Protein AF-A0A844MVK3-F1 (afdb_monomer_lite)

Foldseek 3Di:
DDDDDDDDDDPPPPPPVPLPDPDDPDAPDKDFNDPDDWDDDDPVQFAVDPDDDDPDPVSVVDDGDTDQKDKDKFPQTMKGKYFPVQLVQKDKDKFKDAFPPPDDDQQPDQPGPPCQDQDFDDDDPPDPGMTMTTGIGMGIRGDSVPDDDDDTDIDMKMWMDGPPDDIDMD

pLDDT: mean 71.41, std 15.1, range [37.47, 94.56]

Structure (mmCIF, N/CA/C/O backbone):
data_AF-A0A844MVK3-F1
#
_entry.id   AF-A0A844MVK3-F1
#
loop_
_atom_site.group_PDB
_atom_site.id
_atom_site.type_symbol
_atom_site.label_atom_id
_atom_site.label_alt_id
_atom_site.label_comp_id
_atom_site.label_asym_id
_atom_site.label_entity_id
_atom_site.label_seq_id
_atom_site.pdbx_PDB_ins_code
_atom_site.Cartn_x
_atom_site.Cartn_y
_atom_site.Cartn_z
_atom_site.occupancy
_atom_site.B_iso_or_equiv
_atom_site.auth_seq_id
_atom_site.auth_comp_id
_atom_site.auth_asym_id
_atom_site.auth_atom_id
_atom_site.pdbx_PDB_model_num
ATOM 1 N N . MET A 1 1 ? -53.259 41.531 9.937 1.00 42.12 1 MET A N 1
ATOM 2 C CA . MET A 1 1 ? -52.779 40.184 10.312 1.00 42.12 1 MET A CA 1
ATOM 3 C C . MET A 1 1 ? -51.443 39.976 9.622 1.00 42.12 1 MET A C 1
ATOM 5 O O . MET A 1 1 ? -51.428 39.907 8.403 1.00 42.12 1 MET A O 1
ATOM 9 N N . ALA A 1 2 ? -50.338 39.999 10.365 1.00 47.03 2 ALA A N 1
ATOM 10 C CA . ALA A 1 2 ? -48.991 39.808 9.830 1.00 47.03 2 ALA A CA 1
ATOM 11 C C . ALA A 1 2 ? -48.378 38.584 10.523 1.00 47.03 2 ALA A C 1
ATOM 13 O O . ALA A 1 2 ? -48.311 38.556 11.750 1.00 47.03 2 ALA A O 1
ATOM 14 N N . LEU A 1 3 ? -48.013 37.560 9.745 1.00 44.78 3 LEU A N 1
ATOM 15 C CA . LEU A 1 3 ? -47.286 36.388 10.230 1.00 44.78 3 LEU A CA 1
ATOM 16 C C . LEU A 1 3 ? -45.787 36.698 10.226 1.00 44.78 3 LEU A C 1
ATOM 18 O O . LEU A 1 3 ? -45.193 36.888 9.166 1.00 44.78 3 LEU A O 1
ATOM 22 N N . SER A 1 4 ? -45.182 36.716 11.408 1.00 45.47 4 SER A N 1
ATOM 23 C CA . SER A 1 4 ? -43.731 36.767 11.577 1.00 45.47 4 SER A CA 1
ATOM 24 C C . SER A 1 4 ? -43.174 35.343 11.509 1.00 45.47 4 SER A C 1
ATOM 26 O O . SER A 1 4 ? -43.439 34.536 12.398 1.00 45.47 4 SER A O 1
ATOM 28 N N . ALA A 1 5 ? -42.416 35.022 10.460 1.00 58.06 5 ALA A N 1
ATOM 29 C CA . ALA A 1 5 ? -41.658 33.777 10.379 1.00 58.06 5 ALA A CA 1
ATOM 30 C C . ALA A 1 5 ? -40.313 33.952 11.102 1.00 58.06 5 ALA A C 1
ATOM 32 O O . ALA A 1 5 ? -39.533 34.843 10.766 1.00 58.06 5 ALA A O 1
ATOM 33 N N . LEU A 1 6 ? -40.057 33.118 12.111 1.00 65.94 6 LEU A N 1
ATOM 34 C CA . LEU A 1 6 ? -38.773 33.063 12.810 1.00 65.94 6 LEU A CA 1
ATOM 35 C C . LEU A 1 6 ? -37.743 32.302 11.955 1.00 65.94 6 LEU A C 1
ATOM 37 O O . LEU A 1 6 ? -38.080 31.250 11.406 1.00 65.94 6 LEU A O 1
ATOM 41 N N . PRO A 1 7 ? -36.492 32.781 11.856 1.00 58.31 7 PRO A N 1
ATOM 42 C CA . PRO A 1 7 ? -35.437 32.054 11.165 1.00 58.31 7 PRO A CA 1
ATOM 43 C C . PRO A 1 7 ? -35.046 30.801 11.960 1.00 58.31 7 PRO A C 1
ATOM 45 O O . PRO A 1 7 ? -34.719 30.879 13.145 1.00 58.31 7 PRO A O 1
ATOM 48 N N . GLN A 1 8 ? -35.072 29.638 11.306 1.00 56.09 8 GLN A N 1
ATOM 49 C CA . GLN A 1 8 ? -34.510 28.410 11.867 1.00 56.09 8 GLN A CA 1
ATOM 50 C C . GLN A 1 8 ? -32.976 28.498 11.874 1.00 56.09 8 GLN A C 1
ATOM 52 O O . GLN A 1 8 ? -32.387 28.795 10.830 1.00 56.09 8 GLN A O 1
ATOM 57 N N . PRO A 1 9 ? -32.303 28.202 12.999 1.00 53.62 9 PRO A N 1
ATOM 58 C CA . PRO A 1 9 ? -30.859 28.040 12.997 1.00 53.62 9 PRO A CA 1
ATOM 59 C C . PRO A 1 9 ? -30.501 26.779 12.204 1.00 53.62 9 PRO A C 1
ATOM 61 O O . PRO A 1 9 ? -30.888 25.666 12.562 1.00 53.62 9 PRO A O 1
ATOM 64 N N . GLN A 1 10 ? -29.756 26.953 11.115 1.00 56.59 10 GLN A N 1
ATOM 65 C CA . GLN A 1 10 ? -29.111 25.847 10.419 1.00 56.59 10 GLN A CA 1
ATOM 66 C C . GLN A 1 10 ? -27.975 25.332 11.307 1.00 56.59 10 GLN A C 1
ATOM 68 O O . GLN A 1 10 ? -26.902 25.928 11.377 1.00 56.59 10 GLN A O 1
ATOM 73 N N . ALA A 1 11 ? -28.223 24.235 12.019 1.00 51.66 11 ALA A N 1
ATOM 74 C CA . ALA A 1 11 ? -27.164 23.496 12.684 1.00 51.66 11 ALA A CA 1
ATOM 75 C C . ALA A 1 11 ? -26.300 22.823 11.607 1.00 51.66 11 ALA A C 1
ATOM 77 O O . ALA A 1 11 ? -26.686 21.814 11.019 1.00 51.66 11 ALA A O 1
ATOM 78 N N . LEU A 1 12 ? -25.129 23.397 11.333 1.00 46.91 12 LEU A N 1
ATOM 79 C CA . LEU A 1 12 ? -24.065 22.705 10.616 1.00 46.91 12 LEU A CA 1
ATOM 80 C C . LEU A 1 12 ? -23.505 21.632 11.555 1.00 46.91 12 LEU A C 1
ATOM 82 O O . LEU A 1 12 ? -22.659 21.917 12.400 1.00 46.91 12 LEU A O 1
ATOM 86 N N . ALA A 1 13 ? -23.986 20.397 11.419 1.00 41.47 13 ALA A N 1
ATOM 87 C CA . ALA A 1 13 ? -23.287 19.235 11.947 1.00 41.47 13 ALA A CA 1
ATOM 88 C C . ALA A 1 13 ? -21.976 19.082 11.162 1.00 41.47 13 ALA A C 1
ATOM 90 O O . ALA A 1 13 ? -21.929 18.455 10.106 1.00 41.47 13 ALA A O 1
ATOM 91 N N . GLN A 1 14 ? -20.912 19.721 11.642 1.00 39.72 14 GLN A N 1
ATOM 92 C CA . GLN A 1 14 ? -19.566 19.447 11.165 1.00 39.72 14 GLN A CA 1
ATOM 93 C C . GLN A 1 14 ? -19.147 18.099 11.754 1.00 39.72 14 GLN A C 1
ATOM 95 O O . GLN A 1 14 ? -18.725 18.016 12.905 1.00 39.72 14 GLN A O 1
ATOM 100 N N . THR A 1 15 ? -19.276 17.028 10.972 1.00 37.47 15 THR A N 1
ATOM 101 C CA . THR A 1 15 ? -18.534 15.786 11.203 1.00 37.47 15 THR A CA 1
ATOM 102 C C . THR A 1 15 ? -17.059 16.070 10.938 1.00 37.47 15 THR A C 1
ATOM 104 O O . THR A 1 15 ? -16.534 15.790 9.862 1.00 37.47 15 THR A O 1
ATOM 107 N N . ALA A 1 16 ? -16.395 16.697 11.905 1.00 40.19 16 ALA A N 1
ATOM 108 C CA . ALA A 1 16 ? -14.952 16.636 12.005 1.00 40.19 16 ALA A CA 1
ATOM 109 C C . ALA A 1 16 ? -14.627 15.217 12.474 1.00 40.19 16 ALA A C 1
ATOM 111 O O . ALA A 1 16 ? -14.728 14.907 13.660 1.00 40.19 16 ALA A O 1
ATOM 112 N N . SER A 1 17 ? -14.323 14.328 11.530 1.00 42.28 17 SER A N 1
ATOM 113 C CA . SER A 1 17 ? -13.666 13.066 11.847 1.00 42.28 17 SER A CA 1
ATOM 114 C C . SER A 1 17 ? -12.350 13.437 12.517 1.00 42.28 17 SER A C 1
ATOM 116 O O . SER A 1 17 ? -11.434 13.935 11.868 1.00 42.28 17 SER A O 1
ATOM 118 N N . ASP A 1 18 ? -12.301 13.320 13.837 1.00 40.06 18 ASP A N 1
ATOM 119 C CA . ASP A 1 18 ? -11.128 13.659 14.621 1.00 40.06 18 ASP A CA 1
ATOM 120 C C . ASP A 1 18 ? -10.056 12.591 14.365 1.00 40.06 18 ASP A C 1
ATOM 122 O O . ASP A 1 18 ? -9.978 11.561 15.035 1.00 40.06 18 ASP A O 1
ATOM 126 N N . PHE A 1 19 ? -9.255 12.819 13.322 1.00 49.22 19 PHE A N 1
ATOM 127 C CA . PHE A 1 19 ? -8.147 11.958 12.896 1.00 49.22 19 PHE A CA 1
ATOM 128 C C . PHE A 1 19 ? -7.017 11.876 13.945 1.00 49.22 19 PHE A C 1
ATOM 130 O O . PHE A 1 19 ? -6.027 11.181 13.728 1.00 49.22 19 PHE A O 1
ATOM 137 N N . SER A 1 20 ? -7.144 12.574 15.082 1.00 49.91 20 SER A N 1
ATOM 138 C CA . SER A 1 20 ? -6.144 12.611 16.151 1.00 49.91 20 SER A CA 1
ATOM 139 C C . SER A 1 20 ? -6.367 11.583 17.268 1.00 49.91 20 SER A C 1
ATOM 141 O O . SER A 1 20 ? -5.457 11.363 18.069 1.00 49.91 20 SER A O 1
ATOM 143 N N . ASN A 1 21 ? -7.526 10.909 17.325 1.00 58.66 21 ASN A N 1
ATOM 144 C CA . ASN A 1 21 ? -7.791 9.951 18.397 1.00 58.66 21 ASN A CA 1
ATOM 145 C C . ASN A 1 21 ? -7.083 8.600 18.128 1.00 58.66 21 ASN A C 1
ATOM 147 O O . ASN A 1 21 ? -7.410 7.910 17.152 1.00 58.66 21 ASN A O 1
ATOM 151 N N . PRO A 1 22 ? -6.132 8.168 18.983 1.00 63.62 22 PRO A N 1
ATOM 152 C CA . PRO A 1 22 ? -5.487 6.858 18.853 1.00 63.62 22 PRO A CA 1
ATOM 153 C C . PRO A 1 22 ? -6.467 5.688 19.050 1.00 63.62 22 PRO A C 1
ATOM 155 O O . PRO A 1 22 ? -6.152 4.557 18.688 1.00 63.62 22 PRO A O 1
ATOM 158 N N . CYS A 1 23 ? -7.659 5.951 19.591 1.00 70.00 23 CYS A N 1
ATOM 159 C CA . CYS A 1 23 ? -8.678 4.966 19.917 1.00 70.00 23 CYS A CA 1
ATOM 160 C C . CYS A 1 23 ? -10.012 5.306 19.236 1.00 70.00 23 CYS A C 1
ATOM 162 O O . CYS A 1 23 ? -10.699 6.225 19.684 1.00 70.00 23 CYS A O 1
ATOM 164 N N . PRO A 1 24 ? -10.442 4.552 18.203 1.00 73.69 24 PRO A N 1
ATOM 165 C CA . PRO A 1 24 ? -11.782 4.703 17.644 1.00 73.69 24 PRO A CA 1
ATOM 166 C C . PRO A 1 24 ? -12.842 4.605 18.753 1.00 73.69 24 PRO A C 1
ATOM 168 O O . PRO A 1 24 ? -12.836 3.674 19.566 1.00 73.69 24 PRO A O 1
ATOM 171 N N . THR A 1 25 ? -1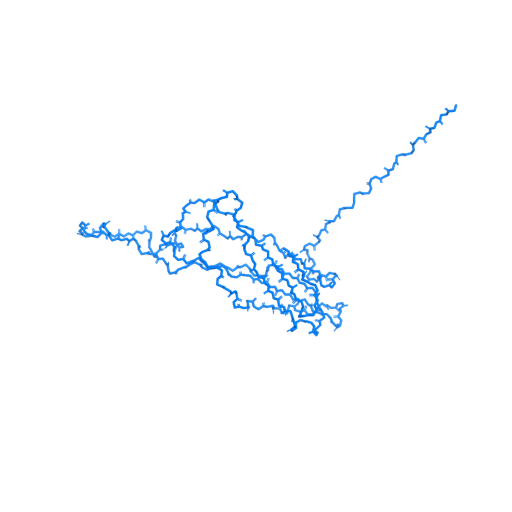3.739 5.585 18.832 1.00 73.00 25 THR A N 1
ATOM 17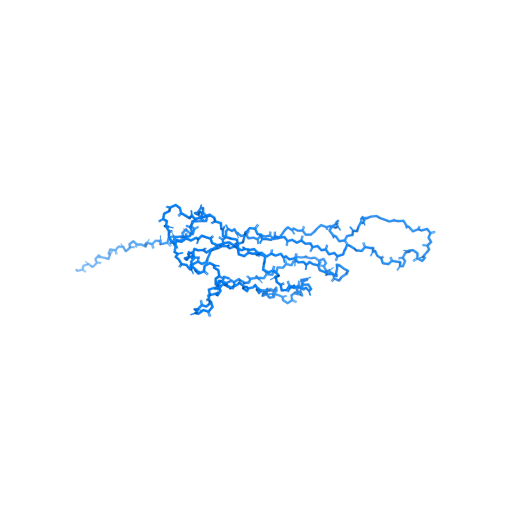2 C CA . THR A 1 25 ? -14.771 5.643 19.880 1.00 73.00 25 THR A CA 1
ATOM 173 C C . THR A 1 25 ? -15.819 4.551 19.681 1.00 73.00 25 THR A C 1
ATOM 175 O O . THR A 1 25 ? -16.203 3.887 20.646 1.00 73.00 25 THR A O 1
ATOM 178 N N . THR A 1 26 ? -16.203 4.289 18.434 1.00 80.50 26 THR A N 1
ATOM 179 C CA . THR A 1 26 ? -17.174 3.258 18.059 1.00 80.50 26 THR A CA 1
ATOM 180 C C . THR A 1 26 ? -16.504 1.893 17.863 1.00 80.50 26 THR A C 1
ATOM 182 O O . THR A 1 26 ? -15.459 1.771 17.220 1.00 80.50 26 THR A O 1
ATOM 185 N N . LYS A 1 27 ? -17.114 0.830 18.405 1.00 81.38 27 LYS A N 1
ATOM 186 C CA . LYS A 1 27 ? -16.689 -0.555 18.133 1.00 81.38 27 LYS A CA 1
ATOM 187 C C . LYS A 1 27 ? -17.065 -0.949 16.704 1.00 81.38 27 LYS A C 1
ATOM 189 O O . LYS A 1 27 ? -18.158 -0.623 16.255 1.00 81.38 27 LYS A O 1
ATOM 194 N N . TYR A 1 28 ? -16.194 -1.703 16.041 1.00 82.88 28 TYR A N 1
ATOM 195 C CA . TYR A 1 28 ? -16.377 -2.212 14.674 1.00 82.88 28 TYR A CA 1
ATOM 196 C C . TYR A 1 28 ? -16.559 -1.132 13.602 1.00 82.88 28 TYR A C 1
ATOM 198 O O . TYR A 1 28 ? -17.003 -1.424 12.493 1.00 82.88 28 TYR A O 1
ATOM 206 N N . GLU A 1 29 ? -16.192 0.108 13.916 1.00 83.94 29 GLU A N 1
ATOM 207 C CA . GLU A 1 29 ? -16.067 1.168 12.928 1.00 83.94 29 GLU A CA 1
ATOM 208 C C . GLU A 1 29 ? -14.618 1.221 12.454 1.00 83.94 29 GLU A C 1
ATOM 210 O O . GLU A 1 29 ? -13.680 1.255 13.260 1.00 83.94 29 GLU A O 1
ATOM 215 N N . MET A 1 30 ? -14.444 1.178 11.136 1.00 82.81 30 MET A N 1
ATOM 216 C CA . MET A 1 30 ? -13.137 1.284 10.512 1.00 82.81 30 MET A CA 1
ATOM 217 C C . MET A 1 30 ? -12.874 2.739 10.159 1.00 82.81 30 MET A C 1
ATOM 219 O O . MET A 1 30 ? -13.727 3.405 9.577 1.00 82.81 30 MET A O 1
ATOM 223 N N . SER A 1 31 ? -11.679 3.216 10.474 1.00 83.75 31 SER A N 1
ATOM 224 C CA . SER A 1 31 ? -11.238 4.555 10.107 1.00 83.75 31 SER A CA 1
ATOM 225 C C . SER A 1 31 ? -9.890 4.514 9.403 1.00 83.75 31 SER A C 1
ATOM 227 O O . SER A 1 31 ? -9.039 3.664 9.682 1.00 83.75 31 SER A O 1
ATOM 229 N N . LEU A 1 32 ? -9.697 5.447 8.472 1.00 82.69 32 LEU A N 1
ATOM 230 C CA . LEU A 1 32 ? -8.390 5.707 7.880 1.00 82.69 32 LEU A CA 1
ATOM 231 C C . LEU A 1 32 ? -7.538 6.473 8.887 1.00 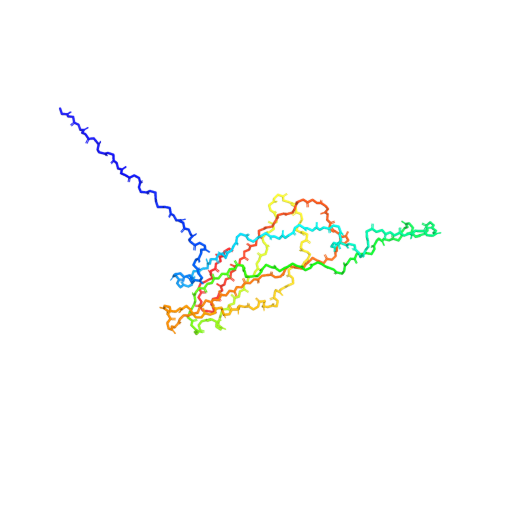82.69 32 LEU A C 1
ATOM 233 O O . LEU A 1 32 ? -7.996 7.443 9.487 1.00 82.69 32 LEU A O 1
ATOM 237 N N . ILE A 1 33 ? -6.290 6.041 9.050 1.00 75.81 33 ILE A N 1
ATOM 238 C CA . ILE A 1 33 ? -5.336 6.722 9.929 1.00 75.81 33 ILE A CA 1
ATOM 239 C C . ILE A 1 33 ? -4.842 7.997 9.251 1.00 75.81 33 ILE A C 1
ATOM 241 O O . ILE A 1 33 ? -4.713 9.019 9.907 1.00 75.81 33 ILE A O 1
ATOM 245 N N . ASN A 1 34 ? -4.601 7.939 7.936 1.00 69.44 34 ASN A N 1
ATOM 246 C CA . ASN A 1 34 ? -4.150 9.058 7.114 1.00 69.44 34 ASN A CA 1
ATOM 247 C C . ASN A 1 34 ? -4.637 8.901 5.665 1.00 69.44 34 ASN A C 1
ATOM 249 O O . ASN A 1 34 ? -4.870 7.784 5.197 1.00 69.44 34 ASN A O 1
ATOM 253 N N . ASN A 1 35 ? -4.684 10.011 4.920 1.00 68.25 35 ASN A N 1
ATOM 254 C CA . ASN A 1 35 ? -4.742 9.972 3.457 1.00 68.25 35 AS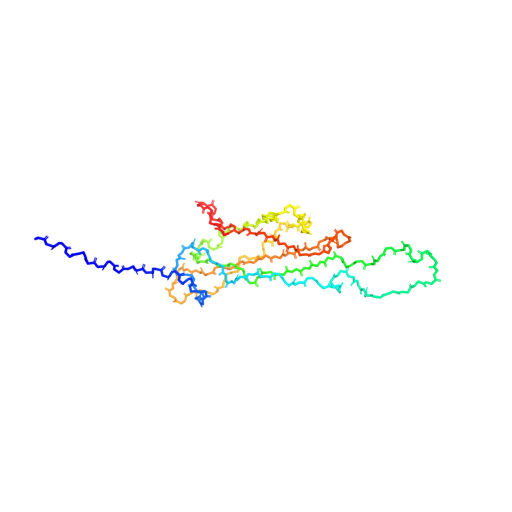N A CA 1
ATOM 255 C C . ASN A 1 35 ? -3.419 9.395 2.934 1.00 68.25 35 ASN A C 1
ATOM 257 O O . ASN A 1 35 ? -2.418 10.102 2.836 1.00 68.25 35 ASN A O 1
ATOM 261 N N . ALA A 1 36 ? -3.389 8.093 2.658 1.00 69.00 36 ALA A N 1
ATOM 262 C CA . ALA A 1 36 ? -2.165 7.416 2.262 1.00 69.00 36 ALA A CA 1
ATOM 263 C C . ALA A 1 36 ? -1.847 7.673 0.784 1.00 69.00 36 ALA A C 1
ATOM 265 O O . ALA A 1 36 ? -2.568 7.237 -0.113 1.00 69.00 36 ALA A O 1
ATOM 266 N N . THR A 1 37 ? -0.738 8.363 0.531 1.00 74.62 37 THR A N 1
ATOM 267 C CA . THR A 1 37 ? -0.170 8.547 -0.807 1.00 74.62 37 THR A CA 1
ATOM 268 C C . THR A 1 37 ? 1.077 7.692 -0.959 1.00 74.62 37 THR A C 1
ATOM 270 O O . THR A 1 37 ? 1.931 7.681 -0.076 1.00 74.62 37 THR A O 1
ATOM 273 N N . LEU A 1 38 ? 1.205 6.995 -2.087 1.00 76.00 38 LEU A N 1
ATOM 274 C CA . LEU A 1 38 ? 2.458 6.337 -2.452 1.00 76.00 38 LEU A CA 1
ATOM 275 C C . LEU A 1 38 ? 3.461 7.376 -2.952 1.00 76.00 38 LEU A C 1
ATOM 277 O O . LEU A 1 38 ? 3.116 8.218 -3.784 1.00 76.00 38 LEU A O 1
ATOM 281 N N . ASP A 1 39 ? 4.705 7.276 -2.487 1.00 82.56 39 ASP A N 1
ATOM 282 C CA . ASP A 1 39 ? 5.793 8.107 -2.993 1.00 82.56 39 ASP A CA 1
ATOM 283 C C . ASP A 1 39 ? 5.973 7.920 -4.501 1.00 82.56 39 ASP A C 1
ATOM 285 O O . ASP A 1 39 ? 5.866 6.808 -5.037 1.00 82.56 39 ASP A O 1
ATOM 289 N N . LYS A 1 40 ? 6.284 9.024 -5.187 1.00 82.56 40 LYS A N 1
ATOM 290 C CA . LYS A 1 40 ? 6.554 9.014 -6.626 1.00 82.56 40 LYS A CA 1
ATOM 291 C C . LYS A 1 40 ? 7.726 8.084 -6.936 1.00 82.56 40 LYS A C 1
ATOM 293 O O . LYS A 1 40 ? 8.742 8.103 -6.245 1.00 82.56 40 LYS A O 1
ATOM 298 N N . LEU A 1 41 ? 7.591 7.308 -8.009 1.00 81.69 41 LEU A N 1
ATOM 299 C CA . LEU A 1 41 ? 8.683 6.484 -8.519 1.00 81.69 41 LEU A CA 1
ATOM 300 C C . LEU A 1 41 ? 9.724 7.371 -9.212 1.00 81.69 41 LEU A C 1
ATOM 302 O O . LEU A 1 41 ? 9.386 8.208 -10.052 1.00 81.69 41 LEU A O 1
ATOM 306 N N . LEU A 1 42 ? 10.987 7.175 -8.856 1.00 85.25 42 LEU A N 1
ATOM 307 C CA . LEU A 1 42 ? 12.143 7.885 -9.385 1.00 85.25 42 LEU A CA 1
ATOM 308 C C . LEU A 1 42 ? 12.891 7.000 -10.388 1.00 85.25 42 LEU A C 1
ATOM 310 O O . LEU A 1 42 ? 12.833 5.780 -10.274 1.00 85.25 42 LEU A O 1
ATOM 314 N N . PRO A 1 43 ? 13.658 7.565 -11.338 1.00 82.56 43 PRO A N 1
ATOM 315 C CA . PRO A 1 43 ? 14.432 6.773 -12.301 1.00 82.56 43 PRO A CA 1
ATOM 316 C C . PRO A 1 43 ? 15.321 5.686 -11.669 1.00 82.56 43 PRO A C 1
ATOM 318 O O . PRO A 1 43 ? 15.401 4.578 -12.195 1.00 82.56 43 PRO A O 1
ATOM 321 N N . GLY A 1 44 ? 15.924 5.970 -10.508 1.00 85.69 44 GLY A N 1
ATOM 322 C CA . GLY A 1 44 ? 16.746 5.007 -9.763 1.00 85.69 44 GLY A CA 1
ATOM 323 C C . GLY A 1 44 ? 15.968 3.829 -9.164 1.00 85.69 44 GLY A C 1
ATOM 324 O O . GLY A 1 44 ? 16.569 2.815 -8.827 1.00 85.69 44 GLY A O 1
ATOM 325 N N . ASP A 1 45 ? 14.638 3.914 -9.069 1.00 86.38 45 ASP A N 1
ATOM 326 C CA . ASP A 1 45 ? 13.814 2.764 -8.694 1.00 86.38 45 ASP A CA 1
ATOM 327 C C . ASP A 1 45 ? 13.745 1.725 -9.831 1.00 86.38 45 ASP A C 1
ATOM 329 O O . ASP A 1 45 ? 13.576 0.534 -9.567 1.00 86.38 45 ASP A O 1
ATOM 333 N N . PHE A 1 46 ? 13.897 2.150 -11.092 1.00 85.56 46 PHE A N 1
ATOM 334 C CA . PHE A 1 46 ? 13.733 1.291 -12.270 1.00 85.56 46 PHE A CA 1
ATOM 335 C C . PHE A 1 46 ? 15.033 0.638 -12.721 1.00 85.56 46 PHE A C 1
ATOM 337 O O . PHE A 1 46 ? 15.025 -0.538 -13.080 1.00 85.56 46 PHE A O 1
ATOM 344 N N . LEU A 1 47 ? 16.128 1.398 -12.729 1.00 87.31 47 LEU A N 1
ATOM 345 C CA . LEU A 1 47 ? 17.414 0.969 -13.271 1.00 87.31 47 LEU A CA 1
ATOM 346 C C . LEU A 1 47 ? 18.421 0.733 -12.149 1.00 87.31 47 LEU A C 1
ATOM 348 O O . LEU A 1 47 ? 18.475 1.495 -11.186 1.00 87.31 47 LEU A O 1
ATOM 352 N N . SER A 1 48 ? 19.268 -0.283 -12.306 1.00 83.88 48 SER A N 1
ATOM 353 C CA . SER A 1 48 ? 20.377 -0.525 -11.371 1.00 83.88 48 SER A CA 1
ATOM 354 C C . SER A 1 48 ? 21.508 0.504 -11.521 1.00 83.88 48 SER A C 1
ATOM 356 O O . SER A 1 48 ? 22.327 0.665 -10.622 1.00 83.88 48 SER A O 1
ATOM 358 N N . SER A 1 49 ? 21.546 1.203 -12.659 1.00 84.69 49 SER A N 1
ATOM 359 C CA . SER A 1 49 ? 22.444 2.318 -12.959 1.00 84.69 49 SER A CA 1
ATOM 360 C C . SER A 1 49 ? 21.755 3.274 -13.935 1.00 84.69 49 SER A C 1
ATOM 362 O O . SER A 1 49 ? 21.087 2.830 -14.868 1.00 84.69 49 SER A O 1
ATOM 364 N N . ASP A 1 50 ? 21.929 4.582 -13.750 1.00 79.19 50 ASP A N 1
ATOM 365 C CA . ASP A 1 50 ? 21.411 5.619 -14.654 1.00 79.19 50 ASP A CA 1
ATOM 366 C C . ASP A 1 50 ? 22.288 5.816 -15.906 1.00 79.19 50 ASP A C 1
ATOM 368 O O . ASP A 1 50 ? 21.920 6.554 -16.822 1.00 79.19 50 ASP A O 1
ATOM 372 N N . LYS A 1 51 ? 23.454 5.160 -15.942 1.00 83.50 51 LYS A N 1
ATOM 373 C CA . LYS A 1 51 ? 24.462 5.258 -17.002 1.00 83.50 51 LYS A CA 1
ATOM 374 C C . LYS A 1 51 ? 25.038 3.891 -17.352 1.00 83.50 51 LYS A C 1
ATOM 376 O O . LYS A 1 51 ? 25.088 2.983 -16.522 1.00 83.50 51 LYS A O 1
ATOM 381 N N . GLY A 1 52 ? 25.534 3.780 -18.578 1.00 84.12 52 GLY A N 1
ATOM 382 C CA . GLY A 1 52 ? 26.254 2.614 -19.072 1.00 84.12 52 GLY A CA 1
ATOM 383 C C . GLY A 1 52 ? 27.216 2.998 -20.190 1.00 84.12 52 GLY A C 1
ATOM 384 O O . GLY A 1 52 ? 27.173 4.118 -20.702 1.00 84.12 52 GLY A O 1
ATOM 385 N N . TRP A 1 53 ? 28.080 2.059 -20.558 1.00 88.62 53 TRP A N 1
ATOM 386 C CA . TRP A 1 53 ? 29.033 2.211 -21.652 1.00 88.62 53 TRP A CA 1
ATOM 387 C C . TRP A 1 53 ? 28.807 1.110 -22.681 1.00 88.62 53 TRP A C 1
ATOM 389 O O . TRP A 1 53 ? 28.530 -0.030 -22.316 1.00 88.62 53 TRP A O 1
ATOM 399 N N . ALA A 1 54 ? 28.953 1.464 -23.954 1.00 91.62 54 ALA A N 1
AT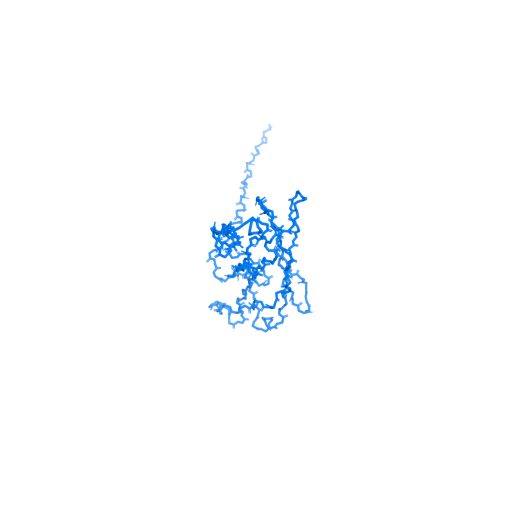OM 400 C CA . ALA A 1 54 ? 28.952 0.532 -25.069 1.00 91.62 54 ALA A CA 1
ATOM 401 C C . ALA A 1 54 ? 30.358 0.506 -25.671 1.00 91.62 54 ALA A C 1
ATOM 403 O O . ALA A 1 54 ? 30.898 1.550 -26.037 1.00 91.62 54 ALA A O 1
ATOM 404 N N . ASN A 1 55 ? 30.951 -0.678 -25.758 1.00 94.38 55 ASN A N 1
ATOM 405 C CA . ASN A 1 55 ? 32.268 -0.891 -26.353 1.00 94.38 55 ASN A CA 1
ATOM 406 C C . ASN A 1 55 ? 32.164 -1.312 -27.826 1.00 94.38 55 ASN A C 1
ATOM 408 O O . ASN A 1 55 ? 33.151 -1.264 -28.557 1.00 94.38 55 ASN A O 1
ATOM 412 N N . ASN A 1 56 ? 30.980 -1.736 -28.271 1.00 94.56 56 ASN A N 1
ATOM 413 C CA . ASN A 1 56 ? 30.694 -2.123 -29.648 1.00 94.56 56 ASN A CA 1
ATOM 414 C C . ASN A 1 56 ? 29.215 -1.849 -30.007 1.00 94.56 56 ASN A C 1
ATOM 416 O O . ASN A 1 56 ? 28.413 -1.456 -29.161 1.00 94.56 56 ASN A O 1
ATOM 420 N N . GLN A 1 57 ? 28.841 -2.060 -31.273 1.00 92.75 57 GLN A N 1
ATOM 421 C CA . GLN A 1 57 ? 27.475 -1.810 -31.752 1.00 92.75 57 GLN A CA 1
ATOM 422 C C . GLN A 1 57 ? 26.435 -2.791 -31.182 1.00 92.75 57 GLN A C 1
ATOM 424 O O . GLN A 1 57 ? 25.273 -2.419 -31.038 1.00 92.75 57 GLN A O 1
ATOM 429 N N . GLN A 1 58 ? 26.834 -4.018 -30.836 1.00 93.25 58 GLN A N 1
ATOM 430 C CA . GLN A 1 58 ? 25.937 -5.002 -30.233 1.00 93.25 58 GLN A CA 1
ATOM 431 C C . GLN A 1 58 ? 25.503 -4.570 -28.826 1.00 93.25 58 GLN A C 1
ATOM 433 O O . GLN A 1 58 ? 24.346 -4.775 -28.468 1.00 93.25 58 GLN A O 1
ATOM 438 N N . ASP A 1 59 ? 26.383 -3.905 -28.071 1.00 90.69 59 ASP A N 1
ATOM 439 C CA . ASP A 1 59 ? 26.081 -3.386 -26.730 1.00 90.69 59 ASP A CA 1
ATOM 440 C C . ASP A 1 59 ? 24.937 -2.354 -26.751 1.00 90.69 59 ASP A C 1
ATOM 442 O O . ASP A 1 59 ? 24.172 -2.263 -25.796 1.00 90.69 59 ASP A O 1
ATOM 446 N N . LEU A 1 60 ? 24.765 -1.615 -27.856 1.00 88.88 60 LEU A N 1
ATOM 447 C CA . LEU A 1 60 ? 23.660 -0.658 -28.028 1.00 88.88 60 LEU A CA 1
ATOM 448 C C . LEU A 1 60 ? 22.294 -1.336 -28.194 1.00 88.88 60 LEU A C 1
ATOM 450 O O . LEU A 1 60 ? 21.262 -0.689 -28.023 1.00 88.88 60 LEU A O 1
ATOM 454 N N . LEU A 1 61 ? 22.284 -2.619 -28.562 1.00 90.69 61 LEU A N 1
ATOM 455 C CA . LEU A 1 61 ? 21.071 -3.420 -28.721 1.00 90.69 61 LEU A CA 1
ATOM 456 C C . LEU A 1 61 ? 20.712 -4.182 -27.440 1.00 90.69 61 LEU A C 1
ATOM 458 O O . LEU A 1 61 ? 19.629 -4.764 -27.363 1.00 90.69 61 LEU A O 1
ATOM 462 N N . VAL A 1 62 ? 21.608 -4.204 -26.447 1.00 88.00 62 VAL A N 1
ATOM 463 C CA . VAL A 1 62 ? 21.352 -4.860 -25.165 1.00 88.00 62 VAL A CA 1
ATOM 464 C C . VAL A 1 62 ? 20.331 -4.023 -24.389 1.00 88.00 62 VAL A C 1
ATOM 466 O O . VAL A 1 62 ? 20.554 -2.829 -24.174 1.00 88.00 62 VAL A O 1
ATOM 469 N N . PRO A 1 63 ? 19.198 -4.610 -23.962 1.00 84.19 63 PRO A N 1
ATOM 470 C CA . PRO A 1 63 ? 18.222 -3.883 -23.169 1.00 84.19 63 PRO A CA 1
ATOM 471 C C . PRO A 1 63 ? 18.829 -3.461 -21.822 1.00 84.19 63 PRO A C 1
ATOM 473 O O . PRO A 1 63 ? 19.684 -4.163 -21.275 1.00 84.19 63 PRO A O 1
ATOM 476 N N . PRO A 1 64 ? 18.382 -2.332 -21.252 1.00 85.00 64 PRO A N 1
ATOM 477 C CA . PRO A 1 64 ? 18.868 -1.885 -19.957 1.00 85.00 64 PRO A CA 1
ATOM 478 C C . PRO A 1 64 ? 18.517 -2.893 -18.856 1.00 85.00 64 PRO A C 1
ATOM 480 O O . PRO A 1 64 ? 17.467 -3.537 -18.884 1.00 85.00 64 PRO A O 1
ATOM 483 N N . SER A 1 65 ? 19.393 -3.003 -17.856 1.00 87.75 65 SER A N 1
ATOM 484 C CA . SER A 1 65 ? 19.138 -3.834 -16.680 1.00 87.75 65 SER A CA 1
ATOM 485 C C . SER A 1 65 ? 18.165 -3.128 -15.739 1.00 87.75 65 SER A C 1
ATOM 487 O O . SER A 1 65 ? 18.488 -2.090 -15.152 1.00 87.75 65 SER A O 1
ATOM 489 N N . PHE A 1 66 ? 16.983 -3.715 -15.579 1.00 87.31 66 PHE A N 1
ATOM 490 C CA . PHE A 1 66 ? 15.978 -3.250 -14.633 1.00 87.31 66 PHE A CA 1
ATOM 491 C C . PHE A 1 66 ? 16.180 -3.882 -13.257 1.00 87.31 66 PHE A C 1
ATOM 493 O O . PHE A 1 66 ? 16.627 -5.023 -13.133 1.00 87.31 66 PHE A O 1
ATOM 500 N N . ASN A 1 67 ? 15.788 -3.158 -12.214 1.00 87.31 67 ASN A N 1
ATOM 501 C CA . ASN A 1 67 ? 15.693 -3.721 -10.874 1.00 87.31 67 ASN A CA 1
ATOM 502 C C . ASN A 1 67 ? 14.613 -4.820 -10.834 1.00 87.31 67 ASN A C 1
ATOM 504 O O . ASN A 1 67 ? 13.612 -4.759 -11.549 1.00 87.31 67 ASN A O 1
ATOM 508 N N . GLY A 1 68 ? 14.787 -5.821 -9.963 1.00 82.62 68 GLY A N 1
ATOM 509 C CA . GLY A 1 68 ? 13.874 -6.973 -9.869 1.00 82.62 68 GLY A CA 1
ATOM 510 C C . GLY A 1 68 ? 12.450 -6.638 -9.398 1.00 82.62 68 GLY A C 1
ATOM 511 O O . GLY A 1 68 ? 11.553 -7.473 -9.488 1.00 82.62 68 GLY A O 1
ATOM 512 N N . GLY A 1 69 ? 12.233 -5.423 -8.895 1.00 84.31 69 GLY A N 1
ATOM 513 C CA . GLY A 1 69 ? 10.928 -4.901 -8.516 1.00 84.31 69 GLY A CA 1
ATOM 514 C C . GLY A 1 69 ? 11.037 -3.759 -7.513 1.00 84.31 69 GLY A C 1
ATOM 515 O O . GLY A 1 69 ? 12.087 -3.539 -6.909 1.00 84.31 69 GLY A O 1
ATOM 516 N N . ILE A 1 70 ? 9.932 -3.047 -7.314 1.00 84.62 70 ILE A N 1
ATOM 517 C CA . ILE A 1 70 ? 9.845 -1.934 -6.364 1.00 84.62 70 ILE A CA 1
ATOM 518 C C . ILE A 1 70 ? 8.841 -2.317 -5.285 1.00 84.62 70 ILE A C 1
ATOM 520 O O . ILE A 1 70 ? 7.721 -2.722 -5.586 1.00 84.62 70 ILE A O 1
ATOM 524 N N . ASN A 1 71 ? 9.230 -2.182 -4.020 1.00 84.38 71 ASN A N 1
ATOM 525 C CA . ASN A 1 71 ? 8.336 -2.398 -2.889 1.00 84.38 71 ASN A CA 1
ATOM 526 C C . ASN A 1 71 ? 7.946 -1.051 -2.277 1.00 84.38 71 ASN A C 1
ATOM 528 O O . ASN A 1 71 ? 8.807 -0.201 -2.036 1.00 84.38 71 ASN A O 1
ATOM 532 N N . ARG A 1 72 ? 6.659 -0.874 -1.982 1.00 82.81 72 ARG A N 1
ATOM 533 C CA . ARG A 1 72 ? 6.138 0.266 -1.222 1.00 82.81 72 ARG A CA 1
ATOM 534 C C . ARG A 1 72 ? 5.220 -0.242 -0.121 1.00 82.81 72 ARG A C 1
ATOM 536 O O . ARG A 1 72 ? 4.409 -1.130 -0.360 1.00 82.81 72 ARG A O 1
ATOM 543 N N . ASN A 1 73 ? 5.368 0.290 1.084 1.00 80.81 73 ASN A N 1
ATOM 544 C CA . ASN A 1 73 ? 4.570 -0.113 2.236 1.00 80.81 73 ASN A CA 1
ATOM 545 C C . ASN A 1 73 ? 3.696 1.058 2.680 1.00 80.81 73 ASN A C 1
ATOM 547 O O . ASN A 1 73 ? 4.222 2.127 2.970 1.00 80.81 73 ASN A O 1
ATOM 551 N N . LEU A 1 74 ? 2.385 0.844 2.743 1.00 79.06 74 LEU A N 1
ATOM 552 C CA . LEU A 1 74 ? 1.427 1.757 3.355 1.00 79.06 74 LEU A CA 1
ATOM 553 C C . LEU A 1 74 ? 0.910 1.096 4.627 1.00 79.06 74 LEU A C 1
ATOM 555 O O . LEU A 1 74 ? -0.092 0.379 4.613 1.00 79.06 74 LEU A O 1
ATOM 559 N N . SER A 1 75 ? 1.636 1.296 5.722 1.00 79.44 75 SER A N 1
ATOM 560 C CA . SER A 1 75 ? 1.277 0.757 7.027 1.00 79.44 75 SER A CA 1
ATOM 561 C C . SER A 1 75 ? 1.699 1.721 8.141 1.00 79.44 75 SER A C 1
ATOM 563 O O . SER A 1 75 ? 2.853 2.151 8.132 1.00 79.44 75 SER A O 1
ATOM 565 N N . PRO A 1 76 ? 0.826 2.001 9.124 1.00 79.31 76 PRO A N 1
ATOM 566 C CA . PRO A 1 76 ? -0.565 1.554 9.213 1.00 79.31 76 PRO A CA 1
ATOM 567 C C . PRO A 1 76 ? -1.487 2.441 8.348 1.00 79.31 76 PRO A C 1
ATOM 569 O O . PRO A 1 76 ? -1.233 3.630 8.160 1.00 79.31 76 PRO A O 1
ATOM 572 N N . LEU A 1 77 ? -2.537 1.853 7.777 1.00 81.12 77 LEU A N 1
ATOM 573 C CA . LEU A 1 77 ? -3.444 2.508 6.825 1.00 81.12 77 LEU A CA 1
ATOM 574 C C . LEU A 1 77 ? -4.827 2.746 7.423 1.00 81.12 77 LEU A C 1
ATOM 576 O O . LEU A 1 77 ? -5.397 3.830 7.308 1.00 81.12 77 LEU A O 1
ATOM 580 N N . TRP A 1 78 ? -5.350 1.713 8.068 1.00 85.06 78 TRP A N 1
ATOM 581 C CA . TRP A 1 78 ? -6.653 1.717 8.703 1.00 85.06 78 TRP A CA 1
ATOM 582 C C . TRP A 1 78 ? -6.520 1.201 10.127 1.00 85.06 78 TRP A C 1
ATOM 584 O O . TRP A 1 78 ? -5.585 0.466 10.462 1.00 85.06 78 TRP A O 1
ATOM 594 N N . ARG A 1 79 ? -7.490 1.574 10.952 1.00 86.69 79 ARG A N 1
ATOM 595 C CA . ARG A 1 79 ? -7.657 1.041 12.296 1.00 86.69 79 ARG A CA 1
ATOM 596 C C . ARG A 1 79 ? -9.115 0.755 12.593 1.00 86.69 79 ARG A C 1
ATOM 598 O O . ARG A 1 79 ? -10.013 1.317 11.972 1.00 86.69 79 ARG A O 1
ATOM 605 N N . MET A 1 80 ? -9.340 -0.130 13.550 1.00 86.12 80 MET A N 1
ATOM 606 C CA . MET A 1 80 ? -10.667 -0.482 14.035 1.00 86.12 80 MET A CA 1
ATOM 607 C C . MET A 1 80 ? -10.579 -0.881 15.504 1.00 86.12 80 MET A C 1
ATOM 609 O O . MET A 1 80 ? -9.611 -1.506 15.937 1.00 86.12 80 MET A O 1
ATOM 613 N N . ARG A 1 81 ? -11.602 -0.544 16.287 1.00 86.62 81 ARG A N 1
ATOM 614 C CA . ARG A 1 81 ? -11.726 -1.014 17.669 1.00 86.62 81 ARG A CA 1
ATOM 615 C C . ARG A 1 81 ? -12.587 -2.267 17.729 1.00 86.62 81 ARG A C 1
ATOM 617 O O . ARG A 1 81 ? -13.725 -2.251 17.271 1.00 86.62 81 ARG A O 1
ATOM 624 N N . VAL A 1 82 ? -12.075 -3.325 18.346 1.00 86.06 82 VAL A N 1
ATOM 625 C CA . VAL A 1 82 ? -12.760 -4.622 18.486 1.00 86.06 82 VAL A CA 1
ATOM 626 C C . VAL A 1 82 ? -12.652 -5.157 19.908 1.00 86.06 82 VAL A C 1
ATOM 628 O O . VAL A 1 82 ? -11.911 -4.617 20.729 1.00 86.06 82 VAL A O 1
ATOM 631 N N . THR A 1 83 ? -13.403 -6.205 20.235 1.00 87.38 83 THR A N 1
ATOM 632 C CA . THR A 1 83 ? -13.194 -6.942 21.489 1.00 87.38 83 THR A CA 1
ATOM 633 C C . THR A 1 83 ? -11.888 -7.734 21.425 1.00 87.38 83 THR A C 1
ATOM 635 O O . THR A 1 83 ? -11.404 -8.091 20.348 1.00 87.38 83 THR A O 1
ATOM 638 N N . LYS A 1 84 ? -11.305 -8.038 22.589 1.00 85.12 84 LYS A N 1
ATOM 639 C CA . LYS A 1 84 ? -10.103 -8.889 22.670 1.00 85.12 84 LYS A CA 1
ATOM 640 C C . LYS A 1 84 ? -10.308 -10.262 22.021 1.00 85.12 84 LYS A C 1
ATOM 642 O O . LYS A 1 84 ? -9.381 -10.792 21.418 1.00 85.12 84 LYS A O 1
ATOM 647 N N . GLN A 1 85 ? -11.513 -10.817 22.146 1.00 84.25 85 GLN A N 1
ATOM 648 C CA . GLN A 1 85 ? -11.884 -12.112 21.572 1.00 84.25 85 GLN A CA 1
ATOM 649 C C . GLN A 1 85 ? -11.962 -12.045 20.041 1.00 84.25 85 GLN A C 1
ATOM 651 O O . GLN A 1 85 ? -11.409 -12.906 19.357 1.00 84.25 85 GLN A O 1
ATOM 656 N N . ASP A 1 86 ? -12.567 -10.985 19.500 1.00 84.62 86 ASP A N 1
ATOM 657 C CA . ASP A 1 86 ? -12.797 -10.861 18.060 1.00 84.62 86 ASP A CA 1
ATOM 658 C C . ASP A 1 86 ? -11.517 -10.537 17.291 1.00 84.62 86 ASP A C 1
ATOM 660 O O . ASP A 1 86 ? -11.416 -10.894 16.121 1.00 84.62 86 ASP A O 1
ATOM 664 N N . ALA A 1 87 ? -10.517 -9.920 17.931 1.00 82.81 87 ALA A N 1
ATOM 665 C CA . ALA A 1 87 ? -9.253 -9.550 17.292 1.00 82.81 87 ALA A CA 1
ATOM 666 C C . ALA A 1 87 ? -8.560 -10.728 16.579 1.00 82.81 87 ALA A C 1
ATOM 668 O O . ALA A 1 87 ? -7.982 -10.541 15.510 1.00 82.81 87 ALA A O 1
ATOM 669 N N . ALA A 1 88 ? -8.660 -11.943 17.129 1.00 80.44 88 ALA A N 1
ATOM 670 C CA . ALA A 1 88 ? -8.089 -13.156 16.535 1.00 80.44 88 ALA A CA 1
ATOM 671 C C . ALA A 1 88 ? -8.945 -13.762 15.401 1.00 80.44 88 ALA A C 1
ATOM 673 O O . ALA A 1 88 ? -8.485 -14.652 14.688 1.00 80.44 88 ALA A O 1
ATOM 674 N N . LEU A 1 89 ? -10.191 -13.308 15.243 1.00 82.62 89 LEU A N 1
ATOM 675 C CA . LEU A 1 89 ? -11.172 -13.834 14.288 1.00 82.62 89 LEU A CA 1
ATOM 676 C C . LEU A 1 89 ? -11.345 -12.948 13.048 1.00 82.62 89 LEU A C 1
ATOM 678 O O . LEU A 1 89 ? -12.096 -13.308 12.136 1.00 82.62 89 LEU A O 1
ATOM 682 N N . LEU A 1 90 ? -10.674 -11.797 13.012 1.00 81.44 90 LEU A N 1
ATOM 683 C CA . LEU A 1 90 ? -10.759 -10.859 11.903 1.00 81.44 90 LEU A CA 1
ATOM 684 C C . LEU A 1 90 ? -10.034 -11.385 10.664 1.00 81.44 90 LEU A C 1
ATOM 686 O O . LEU A 1 90 ? -8.910 -11.882 10.723 1.00 81.44 90 LEU A O 1
ATOM 690 N N . GLN A 1 91 ? -10.670 -11.199 9.515 1.00 81.81 91 GLN A N 1
ATOM 691 C CA . GLN A 1 91 ? -10.084 -11.416 8.202 1.00 81.81 91 GLN A CA 1
ATOM 692 C C . GLN A 1 91 ? -10.098 -10.106 7.435 1.00 81.81 91 GLN A C 1
ATOM 694 O O . GLN A 1 91 ? -11.126 -9.441 7.369 1.00 81.81 91 GLN A O 1
ATOM 699 N N . VAL A 1 92 ? -8.973 -9.751 6.821 1.00 79.06 92 VAL A N 1
ATOM 700 C CA . VAL A 1 92 ? -8.873 -8.531 6.018 1.00 79.06 92 VAL A CA 1
ATOM 701 C C . VAL A 1 92 ? -8.726 -8.915 4.560 1.00 79.06 92 VAL A C 1
ATOM 703 O O . VAL A 1 92 ? -7.920 -9.777 4.209 1.00 79.06 92 VAL A O 1
ATOM 706 N N . ARG A 1 93 ? -9.503 -8.260 3.707 1.00 79.56 93 ARG A N 1
ATOM 707 C CA . ARG A 1 93 ? -9.433 -8.367 2.257 1.00 79.56 93 ARG A CA 1
ATOM 708 C C . ARG A 1 93 ? -9.084 -7.004 1.693 1.00 79.56 93 ARG A C 1
ATOM 710 O O . ARG A 1 93 ? -9.739 -6.013 1.998 1.00 79.56 93 ARG A O 1
ATOM 717 N N . TYR A 1 94 ? -8.058 -6.984 0.857 1.00 77.88 94 TYR A N 1
ATOM 718 C CA . TYR A 1 94 ? -7.627 -5.797 0.138 1.00 77.88 94 TYR A CA 1
ATOM 719 C C . TYR A 1 94 ? -7.982 -5.974 -1.331 1.00 77.88 94 TYR A C 1
ATOM 721 O O . TYR A 1 94 ? -7.651 -7.000 -1.927 1.00 77.88 94 TYR A O 1
ATOM 729 N N . GLN A 1 95 ? -8.638 -4.979 -1.915 1.00 75.00 95 GLN A N 1
ATOM 730 C CA . GLN A 1 95 ? -8.984 -4.971 -3.328 1.00 75.00 95 GLN A CA 1
ATOM 731 C C . GLN A 1 95 ? -8.519 -3.663 -3.951 1.00 75.00 95 GLN A C 1
ATOM 733 O O . GLN A 1 95 ? -8.860 -2.590 -3.472 1.00 75.00 95 GLN A O 1
ATOM 738 N N . LEU A 1 96 ? -7.773 -3.733 -5.049 1.00 71.56 96 LEU A N 1
ATOM 739 C CA . LEU A 1 96 ? -7.503 -2.551 -5.861 1.00 71.56 96 LEU A CA 1
ATOM 740 C C . LEU A 1 96 ? -8.589 -2.439 -6.924 1.00 71.56 96 LEU A C 1
ATOM 742 O O . LEU A 1 96 ? -8.740 -3.307 -7.783 1.00 71.56 96 LEU A O 1
ATOM 746 N N . VAL A 1 97 ? -9.357 -1.367 -6.834 1.00 64.19 97 VAL A N 1
ATOM 747 C CA . VAL A 1 97 ? -10.348 -0.966 -7.819 1.00 64.19 97 VAL A CA 1
ATOM 748 C C . VAL A 1 97 ? -9.616 -0.134 -8.874 1.00 64.19 97 VAL A C 1
ATOM 750 O O . VAL A 1 97 ? -8.919 0.838 -8.574 1.00 64.19 97 VAL A O 1
ATOM 753 N N . ALA A 1 98 ? -9.690 -0.593 -10.121 1.00 60.50 98 ALA A N 1
ATOM 754 C CA . ALA A 1 98 ? -8.899 -0.070 -11.228 1.00 60.50 98 ALA A CA 1
ATOM 755 C C . ALA A 1 98 ? -9.000 1.458 -11.391 1.00 60.50 98 ALA A C 1
ATOM 757 O O . ALA A 1 98 ? -10.000 2.089 -11.047 1.00 60.50 98 ALA A O 1
ATOM 758 N N . ALA A 1 99 ? -7.931 2.027 -11.954 1.00 51.94 99 ALA A N 1
ATOM 759 C CA . ALA A 1 99 ? -7.772 3.444 -12.237 1.00 51.94 99 ALA A CA 1
ATOM 760 C C . ALA A 1 99 ? -8.990 4.028 -12.969 1.00 51.94 99 ALA A C 1
ATOM 762 O O . ALA A 1 99 ? -9.396 3.538 -14.027 1.00 51.94 99 ALA A O 1
ATOM 763 N N . GLN A 1 100 ? -9.535 5.126 -12.444 1.00 50.12 100 GLN A N 1
ATOM 764 C CA . GLN A 1 100 ? -10.457 5.955 -13.214 1.00 50.12 100 GLN A CA 1
ATOM 765 C C . GLN A 1 100 ? -9.772 6.393 -14.525 1.00 50.12 100 GLN A C 1
ATOM 767 O O . GLN A 1 100 ? -8.579 6.704 -14.542 1.00 50.12 100 GLN A O 1
ATOM 772 N N . ASN A 1 101 ? -10.546 6.444 -15.614 1.00 47.78 101 ASN A N 1
ATOM 773 C CA . ASN A 1 101 ? -10.155 6.924 -16.953 1.00 47.78 101 ASN A CA 1
ATOM 774 C C . ASN A 1 101 ? -9.409 5.938 -17.877 1.00 47.78 101 ASN A C 1
ATOM 776 O O . ASN A 1 101 ? -8.642 6.371 -18.734 1.00 47.78 101 ASN A O 1
ATOM 780 N N . GLY A 1 102 ? -9.630 4.624 -17.751 1.00 47.41 102 GLY A N 1
ATOM 781 C CA . GLY A 1 102 ? -9.170 3.642 -18.753 1.00 47.41 102 GLY A CA 1
ATOM 782 C C . GLY A 1 102 ? -7.648 3.460 -18.831 1.00 47.41 102 GLY A C 1
ATOM 783 O O . GLY A 1 102 ? -7.139 2.861 -19.778 1.00 47.41 102 GLY A O 1
ATOM 784 N N . LYS A 1 103 ? -6.908 3.973 -17.842 1.00 50.47 103 LYS A N 1
ATOM 785 C CA . LYS A 1 103 ? -5.466 3.755 -17.716 1.00 50.47 103 LYS A CA 1
ATOM 786 C C . LYS A 1 103 ? -5.213 2.357 -17.150 1.00 50.47 103 LYS A C 1
ATOM 788 O O . LYS A 1 103 ? -5.814 1.965 -16.154 1.00 50.47 103 LYS A O 1
ATOM 793 N N . LEU A 1 104 ? -4.320 1.608 -17.800 1.00 53.69 104 LEU A N 1
ATOM 794 C CA . LEU A 1 104 ? -3.869 0.301 -17.325 1.00 53.69 104 LEU A CA 1
ATOM 795 C C . LEU A 1 104 ? -3.267 0.443 -15.928 1.00 53.69 104 LEU A C 1
ATOM 797 O O . LEU A 1 104 ? -2.419 1.299 -15.692 1.00 53.69 104 LEU A O 1
ATOM 801 N N . ASN A 1 105 ? -3.716 -0.419 -15.025 1.00 57.28 105 ASN A N 1
ATOM 802 C CA . ASN A 1 105 ? -3.147 -0.574 -13.704 1.00 57.28 105 ASN A CA 1
ATOM 803 C C . ASN A 1 105 ? -1.679 -1.053 -13.832 1.00 57.28 105 ASN A C 1
ATOM 805 O O . ASN A 1 105 ? -1.476 -2.174 -14.295 1.00 57.28 105 ASN A O 1
ATOM 809 N N . PRO A 1 106 ? -0.662 -0.261 -13.432 1.00 57.03 106 PRO A N 1
ATOM 810 C CA . PRO A 1 106 ? 0.737 -0.691 -13.504 1.00 57.03 106 PRO A CA 1
ATOM 811 C C . PRO A 1 106 ? 1.106 -1.718 -12.416 1.00 57.03 106 PRO A C 1
ATOM 813 O O . PRO A 1 106 ? 2.226 -2.227 -12.397 1.00 57.03 106 PRO A O 1
ATOM 816 N N . PHE A 1 107 ? 0.199 -2.012 -11.480 1.00 59.94 107 PHE A N 1
ATOM 817 C CA . PHE A 1 107 ? 0.378 -3.024 -10.447 1.00 59.94 107 PHE A CA 1
ATOM 818 C C . PHE A 1 107 ? 0.121 -4.417 -11.053 1.00 59.94 107 PHE A C 1
ATOM 820 O O . PHE A 1 107 ? -1.005 -4.909 -11.059 1.00 59.94 107 PHE A O 1
ATOM 827 N N . ASN A 1 108 ? 1.183 -5.046 -11.568 1.00 51.53 108 ASN A N 1
ATOM 828 C CA . ASN A 1 108 ? 1.136 -6.354 -12.243 1.00 51.53 108 ASN A CA 1
ATOM 829 C C . ASN A 1 108 ? 0.736 -7.524 -11.333 1.00 51.53 108 ASN A C 1
ATOM 831 O O . ASN A 1 108 ? 0.349 -8.585 -11.817 1.00 51.53 108 ASN A O 1
ATOM 835 N N . ASN A 1 109 ? 0.821 -7.353 -10.016 1.00 47.66 109 ASN A N 1
ATOM 836 C CA . ASN A 1 109 ? 0.356 -8.354 -9.075 1.00 47.66 109 ASN A CA 1
ATOM 837 C C . ASN A 1 109 ? 0.107 -7.688 -7.724 1.00 47.66 109 ASN A C 1
ATOM 839 O O . ASN A 1 109 ? 1.034 -7.197 -7.081 1.00 47.66 109 ASN A O 1
ATOM 843 N N . ILE A 1 110 ? -1.141 -7.691 -7.267 1.00 48.50 110 ILE A N 1
ATOM 844 C CA . ILE A 1 110 ? -1.393 -7.641 -5.828 1.00 48.50 110 ILE A CA 1
ATOM 845 C C . ILE A 1 110 ? -1.297 -9.086 -5.418 1.00 48.50 110 ILE A C 1
ATOM 847 O O . ILE A 1 110 ? -2.297 -9.799 -5.347 1.00 48.50 110 ILE A O 1
ATOM 851 N N . THR A 1 111 ? -0.063 -9.554 -5.263 1.00 39.97 111 THR A N 1
ATOM 852 C CA . THR A 1 111 ? 0.151 -10.873 -4.707 1.00 39.97 111 THR A CA 1
ATOM 853 C C . THR A 1 111 ? -0.489 -10.820 -3.338 1.00 39.97 111 THR A C 1
ATOM 855 O O . THR A 1 111 ? -0.056 -10.029 -2.496 1.00 39.97 111 THR A O 1
ATOM 858 N N . ASN A 1 112 ? -1.582 -11.580 -3.216 1.00 39.03 112 ASN A N 1
ATOM 859 C CA . ASN A 1 112 ? -2.357 -11.858 -2.019 1.00 39.03 112 ASN A CA 1
ATOM 860 C C . ASN A 1 112 ? -1.542 -11.453 -0.794 1.00 39.03 112 ASN A C 1
ATOM 862 O O . ASN A 1 112 ? -0.491 -12.074 -0.588 1.00 39.03 112 ASN A O 1
ATOM 866 N N . PRO A 1 113 ? -1.925 -10.389 -0.065 1.00 40.88 113 PRO A N 1
ATOM 867 C CA . PRO A 1 113 ? -1.125 -9.935 1.048 1.00 40.88 113 PRO A CA 1
ATOM 868 C C . PRO A 1 113 ? -1.050 -11.133 1.974 1.00 40.88 113 PRO A C 1
ATOM 870 O O . PRO A 1 113 ? -2.048 -11.520 2.580 1.00 40.88 113 PRO A O 1
ATOM 873 N N . VAL A 1 114 ? 0.124 -11.765 2.037 1.00 37.72 114 VAL A N 1
ATOM 874 C CA . VAL A 1 114 ? 0.507 -12.556 3.194 1.00 37.72 114 VAL A CA 1
ATOM 875 C C . VAL A 1 114 ? 0.223 -11.597 4.318 1.00 37.72 114 VAL A C 1
ATOM 877 O O . VAL A 1 114 ? 0.899 -10.569 4.372 1.00 37.72 114 VAL A O 1
ATOM 880 N N . SER A 1 115 ? -0.873 -11.865 5.036 1.00 42.59 115 SER A N 1
ATOM 881 C CA . SER A 1 115 ? -1.462 -11.065 6.100 1.00 42.59 115 SER A CA 1
ATOM 882 C C . SER A 1 115 ? -0.385 -10.178 6.696 1.00 42.59 115 SER A C 1
ATOM 884 O O . SER A 1 115 ? 0.388 -10.624 7.544 1.00 42.59 115 SER A O 1
ATOM 886 N N . SER A 1 116 ? -0.234 -8.969 6.152 1.00 45.25 116 SER A N 1
ATOM 887 C CA . SER A 1 116 ? 0.718 -8.008 6.685 1.00 45.25 116 SER A CA 1
ATOM 888 C C . SER A 1 116 ? -0.011 -7.547 7.925 1.00 45.25 116 SER A C 1
ATOM 890 O O . SER A 1 116 ? -1.005 -6.835 7.810 1.00 45.25 116 SER A O 1
ATOM 892 N N . GLY A 1 117 ? 0.337 -8.229 9.018 1.00 56.50 117 GLY A N 1
ATOM 893 C CA . GLY A 1 117 ? -0.576 -8.664 10.062 1.00 56.50 117 GLY A CA 1
ATOM 894 C C . GLY A 1 117 ? -1.504 -7.568 10.533 1.00 56.50 117 GLY A C 1
ATOM 895 O O . GLY A 1 117 ? -1.113 -6.408 10.633 1.00 56.50 117 GLY A O 1
ATOM 896 N N . ILE A 1 118 ? -2.733 -7.965 10.856 1.00 58.88 118 ILE A N 1
ATOM 897 C CA . ILE A 1 118 ? -3.529 -7.175 11.781 1.00 58.88 118 ILE A CA 1
ATOM 898 C C . ILE A 1 118 ? -2.675 -7.041 13.040 1.00 58.88 118 ILE A C 1
ATOM 900 O O . ILE A 1 118 ? -2.455 -8.019 13.756 1.00 58.88 118 ILE A O 1
ATOM 904 N N . ASN A 1 119 ? -2.136 -5.852 13.260 1.00 64.50 119 ASN A N 1
ATOM 905 C CA . ASN A 1 119 ? -1.331 -5.569 14.425 1.00 64.50 119 ASN A CA 1
ATOM 906 C C . ASN A 1 119 ? -2.278 -5.081 15.507 1.00 64.50 119 ASN A C 1
ATOM 908 O O . ASN A 1 119 ? -3.024 -4.122 15.317 1.00 64.50 119 ASN A O 1
ATOM 912 N N . VAL A 1 120 ? -2.261 -5.760 16.647 1.00 64.25 120 VAL A N 1
ATOM 913 C CA . VAL A 1 120 ? -2.979 -5.297 17.830 1.00 64.25 120 VAL A CA 1
ATOM 914 C C . VAL A 1 120 ? -2.134 -4.193 18.448 1.00 64.25 120 VAL A C 1
ATOM 916 O O . VAL A 1 120 ? -1.117 -4.460 19.088 1.00 64.25 120 VAL A O 1
ATOM 919 N N . VAL A 1 121 ? -2.523 -2.945 18.214 1.00 64.25 121 VAL A N 1
ATOM 920 C CA . VAL A 1 121 ? -1.817 -1.783 18.748 1.00 64.25 121 VAL A CA 1
ATOM 921 C C . VAL A 1 121 ? -2.536 -1.368 20.022 1.00 64.25 121 VAL A C 1
ATOM 923 O O . VAL A 1 121 ? -3.663 -0.901 19.978 1.00 64.25 121 VAL A O 1
ATOM 926 N N . SER A 1 122 ? -1.876 -1.650 21.149 1.00 58.75 122 SER A N 1
ATOM 927 C CA . SER A 1 122 ? -2.145 -1.237 22.535 1.00 58.75 122 SER A CA 1
ATOM 928 C C . SER A 1 122 ? -3.603 -0.954 22.947 1.00 58.75 122 SER A C 1
ATOM 930 O O . SER A 1 122 ? -4.263 -0.022 22.498 1.00 58.75 122 SER A O 1
ATOM 932 N N . SER A 1 123 ? -4.056 -1.725 23.933 1.00 59.88 123 SER A N 1
ATOM 933 C CA . SER A 1 123 ? -5.287 -1.552 24.708 1.00 59.88 123 SER A CA 1
ATOM 934 C C . SER A 1 123 ? -5.571 -0.096 25.091 1.00 59.88 123 SER A C 1
ATOM 936 O O . SER A 1 123 ? -4.845 0.497 25.890 1.00 59.88 123 SER A O 1
ATOM 938 N N . CYS A 1 124 ? -6.669 0.445 24.562 1.00 62.59 124 CYS A N 1
ATOM 939 C CA . CYS A 1 124 ? -7.204 1.738 24.969 1.00 62.59 124 CYS A CA 1
ATOM 940 C C . CYS A 1 124 ? -7.430 1.762 26.490 1.00 62.59 124 CYS A C 1
ATOM 942 O O . CYS A 1 124 ? -8.108 0.865 27.004 1.00 62.59 124 CYS A O 1
ATOM 944 N N . PRO A 1 125 ? -6.923 2.780 27.210 1.00 56.97 125 PRO A N 1
ATOM 945 C CA . PRO A 1 125 ? -7.015 2.849 28.670 1.00 56.97 125 PRO A CA 1
ATOM 946 C C . PRO A 1 125 ? -8.464 2.869 29.184 1.00 56.97 125 PRO A C 1
ATOM 948 O O . PRO A 1 125 ? -8.717 2.500 30.326 1.00 56.97 125 PRO A O 1
ATOM 951 N N . GLU A 1 126 ? -9.426 3.232 28.332 1.00 59.19 126 GLU A N 1
ATOM 952 C CA . GLU A 1 126 ? -10.837 3.387 28.698 1.00 59.19 126 GLU A CA 1
ATOM 953 C C . GLU A 1 126 ? -11.699 2.127 28.512 1.00 59.19 126 GLU A C 1
ATOM 955 O O . GLU A 1 126 ? -12.893 2.154 28.804 1.00 59.19 126 GLU A O 1
ATOM 960 N N . ALA A 1 127 ? -11.152 1.004 28.032 1.00 59.09 127 ALA A N 1
ATOM 961 C CA . ALA A 1 127 ? -11.957 -0.206 27.871 1.00 59.09 127 ALA A CA 1
ATOM 962 C C . ALA A 1 127 ? -11.187 -1.496 28.113 1.00 59.09 127 ALA A C 1
ATOM 964 O O . ALA A 1 127 ? -10.484 -2.021 27.251 1.00 59.09 127 ALA A O 1
ATOM 965 N N . VAL A 1 128 ? -11.457 -2.049 29.292 1.00 67.25 128 VAL A N 1
ATOM 966 C CA . VAL A 1 128 ? -10.892 -3.284 29.846 1.00 67.25 128 VAL A CA 1
ATOM 967 C C . VAL A 1 128 ? -11.016 -4.486 28.891 1.00 67.25 128 VAL A C 1
ATOM 969 O O . VAL A 1 128 ? -10.176 -5.387 28.938 1.00 67.25 128 VAL A O 1
ATOM 972 N N . ASP A 1 129 ? -11.991 -4.480 27.975 1.00 81.62 129 ASP A N 1
ATOM 973 C CA . ASP A 1 129 ? -12.303 -5.605 27.079 1.00 81.62 129 ASP A CA 1
ATOM 974 C C . ASP A 1 129 ? -12.174 -5.305 25.570 1.00 81.62 129 ASP A C 1
ATOM 976 O O . ASP A 1 129 ? -12.553 -6.111 24.720 1.00 81.62 129 ASP A O 1
ATOM 980 N N . THR A 1 130 ? -11.625 -4.146 25.192 1.00 82.00 130 THR A N 1
ATOM 981 C CA . THR A 1 130 ? -11.406 -3.824 23.770 1.00 82.00 130 THR A CA 1
ATOM 982 C C . THR A 1 130 ? -9.943 -3.608 23.440 1.00 82.00 130 THR A C 1
ATOM 984 O O . THR A 1 130 ? -9.153 -3.200 24.289 1.00 82.00 130 THR A O 1
ATOM 987 N N . VAL A 1 131 ? -9.601 -3.838 22.179 1.00 85.25 131 VAL A N 1
ATOM 988 C CA . VAL A 1 131 ? -8.292 -3.557 21.593 1.00 85.25 131 VAL A CA 1
ATOM 989 C C . VAL A 1 131 ? -8.464 -2.796 20.287 1.00 85.25 131 VAL A C 1
ATOM 991 O O . VAL A 1 131 ? -9.508 -2.887 19.636 1.00 85.25 131 VAL A O 1
ATOM 994 N N . VAL A 1 132 ? -7.438 -2.040 19.911 1.00 86.06 132 VAL A N 1
ATOM 995 C CA . VAL A 1 132 ? -7.351 -1.446 18.580 1.00 86.06 132 VAL A CA 1
ATOM 996 C C . VAL A 1 132 ? -6.522 -2.369 17.712 1.00 86.06 132 VAL A C 1
ATOM 998 O O . VAL A 1 132 ? -5.457 -2.849 18.100 1.00 86.06 132 VAL A O 1
ATOM 1001 N N . VAL A 1 133 ? -7.060 -2.645 16.538 1.00 85.50 133 VAL A N 1
ATOM 1002 C CA . VAL A 1 133 ? -6.379 -3.369 15.485 1.00 85.50 133 VAL A CA 1
ATOM 1003 C C . VAL A 1 133 ? -6.055 -2.404 14.361 1.00 85.50 133 VAL A C 1
ATOM 1005 O O . VAL A 1 133 ? -6.883 -1.570 13.997 1.00 85.50 133 VAL A O 1
ATOM 1008 N N . GLU A 1 134 ? -4.856 -2.523 13.813 1.00 86.56 134 GLU A N 1
ATOM 1009 C CA . GLU A 1 134 ? -4.401 -1.743 12.670 1.00 86.56 134 GLU A CA 1
ATOM 1010 C C . GLU A 1 134 ? -3.944 -2.675 11.558 1.00 86.56 134 GLU A C 1
ATOM 1012 O O . GLU A 1 134 ? -3.416 -3.761 11.811 1.00 86.56 134 GLU A O 1
ATOM 1017 N N . GLY A 1 135 ? -4.118 -2.240 10.317 1.00 82.75 135 GLY A N 1
ATOM 1018 C CA . GLY A 1 135 ? -3.604 -2.962 9.165 1.00 82.75 135 GLY A CA 1
ATOM 1019 C C 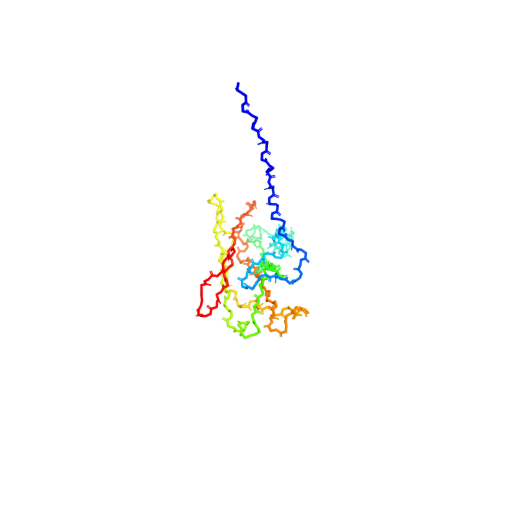. GLY A 1 135 ? -3.050 -2.028 8.109 1.00 82.75 135 GLY A C 1
ATOM 1020 O O . GLY A 1 135 ? -3.333 -0.830 8.075 1.00 82.75 135 GLY A O 1
ATOM 1021 N N . GLY A 1 136 ? -2.231 -2.604 7.243 1.00 83.69 136 GLY A N 1
ATOM 1022 C CA . GLY A 1 136 ? -1.594 -1.916 6.135 1.00 83.69 136 GLY A CA 1
ATOM 1023 C C . GLY A 1 136 ? -1.420 -2.841 4.942 1.00 83.69 136 GLY A C 1
ATOM 1024 O O . GLY A 1 136 ? -1.700 -4.040 5.002 1.00 83.69 136 GLY A O 1
ATOM 1025 N N . ILE A 1 137 ? -0.947 -2.267 3.844 1.00 78.69 137 ILE A N 1
ATOM 1026 C CA . ILE A 1 137 ? -0.761 -2.965 2.577 1.00 78.69 137 ILE A CA 1
ATOM 1027 C C . ILE A 1 137 ? 0.648 -2.728 2.043 1.00 78.69 137 ILE A C 1
ATOM 1029 O O . ILE A 1 137 ? 1.173 -1.614 2.065 1.00 78.69 137 ILE A O 1
ATOM 1033 N N . LYS A 1 138 ? 1.253 -3.789 1.512 1.00 79.44 138 LYS A N 1
ATOM 1034 C CA . LYS A 1 138 ? 2.499 -3.715 0.757 1.00 79.44 138 LYS A CA 1
ATOM 1035 C C . LYS A 1 138 ? 2.191 -3.851 -0.730 1.00 79.44 138 LYS A C 1
ATOM 1037 O O . LYS A 1 138 ? 1.657 -4.867 -1.162 1.00 79.44 138 LYS A O 1
ATOM 1042 N N . PHE A 1 139 ? 2.569 -2.846 -1.507 1.00 77.19 139 PHE A N 1
ATOM 1043 C CA . PHE A 1 139 ? 2.543 -2.885 -2.962 1.00 77.19 139 PHE A CA 1
ATOM 1044 C C . PHE A 1 139 ? 3.881 -3.386 -3.491 1.00 77.19 139 PHE A C 1
ATOM 1046 O O . PHE A 1 139 ? 4.944 -2.940 -3.045 1.00 77.19 139 PHE A O 1
ATOM 1053 N N . GLN A 1 140 ? 3.819 -4.284 -4.468 1.00 78.62 140 GLN A N 1
ATOM 1054 C CA . GLN A 1 140 ? 4.980 -4.751 -5.209 1.00 78.62 140 GLN A CA 1
ATOM 1055 C C . GLN A 1 140 ? 4.776 -4.463 -6.697 1.00 78.62 140 GLN A C 1
ATOM 1057 O O . GLN A 1 140 ? 3.848 -4.970 -7.321 1.00 78.62 140 GLN A O 1
ATOM 1062 N N . PHE A 1 141 ? 5.668 -3.664 -7.269 1.00 77.00 141 PHE A N 1
ATOM 1063 C CA . PHE A 1 141 ? 5.770 -3.474 -8.708 1.00 77.00 141 PHE A CA 1
ATOM 1064 C C . PHE A 1 141 ? 6.738 -4.521 -9.250 1.00 77.00 141 PHE A C 1
ATOM 1066 O O . PHE A 1 141 ? 7.915 -4.529 -8.883 1.00 77.00 141 PHE A O 1
ATOM 1073 N N . GLN A 1 142 ? 6.229 -5.413 -10.092 1.00 75.62 142 GLN A N 1
ATOM 1074 C CA . GLN A 1 142 ? 7.009 -6.414 -10.819 1.00 75.62 142 GLN A CA 1
ATOM 1075 C C . GLN A 1 142 ? 7.053 -6.033 -12.298 1.00 75.62 142 GLN A C 1
ATOM 1077 O O . GLN A 1 142 ? 6.176 -5.306 -12.762 1.00 75.62 142 GLN A O 1
ATOM 1082 N N . ASP A 1 143 ? 8.043 -6.547 -13.028 1.00 77.06 143 ASP A N 1
ATOM 1083 C CA . ASP A 1 143 ? 8.202 -6.305 -14.466 1.00 77.06 143 ASP A CA 1
ATOM 1084 C C . ASP A 1 143 ? 8.272 -4.808 -14.825 1.00 77.06 143 ASP A C 1
ATOM 1086 O O . ASP A 1 143 ? 7.434 -4.233 -15.524 1.00 77.06 143 ASP A O 1
ATOM 1090 N N . LEU A 1 144 ? 9.319 -4.162 -14.299 1.00 79.56 144 LEU A N 1
ATOM 1091 C CA . LEU A 1 144 ? 9.565 -2.726 -14.460 1.00 79.56 144 LEU A CA 1
ATOM 1092 C C . LEU A 1 144 ? 9.809 -2.328 -15.924 1.00 79.56 144 LEU A C 1
ATOM 1094 O O . LEU A 1 144 ? 9.651 -1.158 -16.268 1.00 79.56 144 LEU A O 1
ATOM 1098 N N . SER A 1 145 ? 10.142 -3.298 -16.782 1.00 79.69 145 SER A N 1
ATOM 1099 C CA . SER A 1 145 ? 10.376 -3.098 -18.213 1.00 79.69 145 SER A CA 1
ATOM 1100 C C . SER A 1 145 ? 9.124 -2.630 -18.966 1.00 79.69 145 SER A C 1
ATOM 1102 O O . SER A 1 145 ? 9.224 -1.887 -19.941 1.00 79.69 145 SER A O 1
ATOM 1104 N N . ASN A 1 146 ? 7.940 -2.997 -18.465 1.00 75.31 146 ASN A N 1
ATOM 1105 C CA . ASN A 1 146 ? 6.647 -2.712 -19.087 1.00 75.31 146 ASN A CA 1
ATOM 1106 C C . ASN A 1 146 ? 5.918 -1.500 -18.479 1.00 75.31 146 ASN A C 1
ATOM 1108 O O . ASN A 1 146 ? 4.820 -1.141 -18.920 1.00 75.31 146 ASN A O 1
ATOM 1112 N N . ILE A 1 147 ? 6.514 -0.836 -17.481 1.00 74.31 147 ILE A N 1
ATOM 1113 C CA . ILE A 1 147 ? 5.899 0.325 -16.832 1.00 74.31 147 ILE A CA 1
ATOM 1114 C C . ILE A 1 147 ? 5.978 1.548 -17.748 1.00 74.31 147 ILE A C 1
ATOM 1116 O O . ILE A 1 147 ? 7.038 1.955 -18.220 1.00 74.31 147 ILE A O 1
ATOM 1120 N N . ARG A 1 148 ? 4.826 2.191 -17.963 1.00 71.50 148 ARG A N 1
ATOM 1121 C CA . ARG A 1 148 ? 4.718 3.412 -18.767 1.00 71.50 148 ARG A CA 1
ATOM 1122 C C . ARG A 1 148 ? 4.902 4.657 -17.906 1.00 71.50 148 ARG A C 1
ATOM 1124 O O . ARG A 1 148 ? 4.299 4.781 -16.838 1.00 71.50 148 ARG A O 1
ATOM 1131 N N . LYS A 1 149 ? 5.668 5.622 -18.420 1.00 74.44 149 LYS A N 1
ATOM 1132 C CA . LYS A 1 149 ? 5.784 6.964 -17.834 1.00 74.44 149 LYS A CA 1
ATOM 1133 C C . LYS A 1 149 ? 4.413 7.646 -17.779 1.00 74.44 149 LYS A C 1
ATOM 1135 O O . LYS A 1 149 ? 3.670 7.624 -18.757 1.00 74.44 149 LYS A O 1
ATOM 1140 N N . GLY A 1 150 ? 4.129 8.317 -16.667 1.00 73.56 150 GLY A N 1
ATOM 1141 C CA . GLY A 1 150 ? 2.957 9.173 -16.505 1.00 73.56 150 GLY A CA 1
ATOM 1142 C C . GLY A 1 150 ? 2.395 9.125 -15.091 1.00 73.56 150 GLY A C 1
ATOM 1143 O O . GLY A 1 150 ? 2.907 8.405 -14.235 1.00 73.56 150 GLY A O 1
ATOM 1144 N N . ASP A 1 151 ? 1.327 9.890 -14.877 1.00 73.00 151 ASP A N 1
ATOM 1145 C CA . ASP A 1 151 ? 0.580 9.862 -13.625 1.00 73.00 151 ASP A CA 1
ATOM 1146 C C . ASP A 1 151 ? -0.424 8.709 -13.627 1.00 73.00 151 ASP A C 1
ATOM 1148 O O . ASP A 1 151 ? -1.260 8.578 -14.539 1.00 73.00 151 ASP A O 1
ATOM 1152 N N . HIS A 1 152 ? -0.345 7.914 -12.563 1.00 71.19 152 HIS A N 1
ATOM 1153 C CA . HIS A 1 152 ? -1.195 6.763 -12.295 1.00 71.19 152 HIS A CA 1
ATOM 1154 C C . HIS A 1 152 ? -1.951 7.001 -10.992 1.00 71.19 152 HIS A C 1
ATOM 1156 O O . HIS A 1 152 ? -1.367 7.413 -9.994 1.00 71.19 152 HIS A O 1
ATOM 1162 N N . ILE A 1 153 ? -3.256 6.747 -11.013 1.00 70.31 153 ILE A N 1
ATOM 1163 C CA . ILE A 1 153 ? -4.132 6.843 -9.846 1.00 70.31 153 ILE A CA 1
ATOM 1164 C C . ILE A 1 153 ? -4.844 5.503 -9.735 1.00 70.31 153 ILE A C 1
ATOM 1166 O O . ILE A 1 153 ? -5.313 4.974 -10.737 1.00 70.31 153 ILE A O 1
ATOM 1170 N N . GLY A 1 154 ? -4.923 4.957 -8.530 1.00 70.69 154 GLY A N 1
ATOM 1171 C CA . GLY A 1 154 ? -5.708 3.767 -8.231 1.00 70.69 154 GLY A CA 1
ATOM 1172 C C . GLY A 1 154 ? -6.606 4.042 -7.039 1.00 70.69 154 GLY A C 1
ATOM 1173 O O . GLY A 1 154 ? -6.285 4.885 -6.202 1.00 70.69 154 GLY A O 1
ATOM 1174 N N . GLN A 1 155 ? -7.727 3.337 -6.968 1.00 72.69 155 GLN A N 1
ATOM 1175 C CA . GLN A 1 155 ? -8.533 3.278 -5.758 1.00 72.69 155 GLN A CA 1
ATOM 1176 C C . GLN A 1 155 ? -8.307 1.912 -5.134 1.00 72.69 155 GLN A C 1
ATOM 1178 O O . GLN A 1 155 ? -8.255 0.909 -5.835 1.00 72.69 155 GLN A O 1
ATOM 1183 N N . PHE A 1 156 ? -8.139 1.845 -3.825 1.00 75.06 156 PHE A N 1
ATOM 1184 C CA . PHE A 1 156 ? -8.134 0.572 -3.121 1.00 75.06 156 PHE A CA 1
ATOM 1185 C C . PHE A 1 156 ? -9.279 0.589 -2.118 1.00 75.06 156 PHE A C 1
ATOM 1187 O O . PHE A 1 156 ? -9.630 1.645 -1.601 1.00 75.06 156 PHE A O 1
ATOM 1194 N N . SER A 1 157 ? -9.845 -0.581 -1.869 1.00 77.31 157 SER A N 1
ATOM 1195 C CA . SER A 1 157 ? -10.825 -0.818 -0.827 1.00 77.31 157 SER A CA 1
ATOM 1196 C C . SER A 1 157 ? -10.279 -1.853 0.149 1.00 77.31 157 SER A C 1
ATOM 1198 O O . SER A 1 157 ? -9.571 -2.794 -0.240 1.00 77.31 157 SER A O 1
ATOM 1200 N N . VAL A 1 158 ? -10.583 -1.655 1.427 1.00 80.19 158 VAL A N 1
ATOM 1201 C CA . VAL A 1 158 ? -10.213 -2.557 2.519 1.00 80.19 158 VAL A CA 1
ATOM 1202 C C . VAL A 1 158 ? -11.493 -3.026 3.174 1.00 80.19 158 VAL A C 1
ATOM 1204 O O . VAL A 1 158 ? -12.230 -2.221 3.726 1.00 80.19 158 VAL A O 1
ATOM 1207 N N . CYS A 1 159 ? -11.728 -4.331 3.162 1.00 82.25 159 CYS A N 1
ATOM 1208 C CA . CYS A 1 159 ? -12.827 -4.947 3.887 1.00 82.25 159 CYS A CA 1
ATOM 1209 C C . CYS A 1 159 ? -12.287 -5.771 5.049 1.00 82.25 159 CYS A C 1
ATOM 1211 O O . CYS A 1 159 ? -11.438 -6.641 4.852 1.00 82.25 159 CYS A O 1
ATOM 1213 N N . VAL A 1 160 ? -12.801 -5.532 6.249 1.00 82.44 160 VAL A N 1
ATOM 1214 C CA . VAL A 1 160 ? -12.547 -6.359 7.423 1.00 82.44 160 VAL A CA 1
ATOM 1215 C C . VAL A 1 160 ? -13.823 -7.107 7.773 1.00 82.44 160 VAL A C 1
ATOM 1217 O O . VAL A 1 160 ? -14.881 -6.514 7.981 1.00 82.44 160 VAL A O 1
ATOM 1220 N N . ASN A 1 161 ? -13.701 -8.427 7.834 1.00 81.81 161 ASN A N 1
ATOM 1221 C CA . ASN A 1 161 ? -14.796 -9.343 8.089 1.00 81.81 161 ASN A CA 1
ATOM 1222 C C . ASN A 1 161 ? -14.536 -10.073 9.401 1.00 81.81 161 ASN A C 1
ATOM 1224 O O . ASN A 1 161 ? -13.438 -10.592 9.625 1.00 81.81 161 ASN A O 1
ATOM 1228 N N . ARG A 1 162 ? -15.565 -10.175 10.239 1.00 76.69 162 ARG A N 1
ATOM 1229 C CA . ARG A 1 162 ? -15.608 -11.188 11.292 1.00 76.69 162 ARG A CA 1
ATOM 1230 C C . ARG A 1 162 ? -16.171 -12.463 10.671 1.00 76.69 162 ARG A C 1
ATOM 1232 O O . ARG A 1 162 ? -17.068 -12.387 9.839 1.00 76.69 162 ARG A O 1
ATOM 1239 N N . ARG A 1 163 ? -15.648 -13.628 11.057 1.00 64.25 163 ARG A N 1
ATOM 1240 C CA . ARG A 1 163 ? -16.027 -14.935 10.482 1.00 64.25 163 ARG A CA 1
ATOM 1241 C C . ARG A 1 163 ? -17.546 -15.207 10.471 1.00 64.25 163 ARG A C 1
ATOM 1243 O O . ARG A 1 163 ? -17.990 -15.978 9.628 1.00 64.25 163 ARG A O 1
ATOM 1250 N N . ASP A 1 164 ? -18.296 -14.518 11.335 1.00 64.06 164 ASP A N 1
ATOM 1251 C CA . ASP A 1 164 ? -19.723 -14.729 11.595 1.00 64.06 164 ASP A CA 1
ATOM 1252 C C . ASP A 1 164 ? -20.597 -13.458 11.434 1.00 64.06 164 ASP A C 1
ATOM 1254 O O . ASP A 1 164 ? -21.696 -13.424 11.977 1.00 64.06 164 ASP A O 1
ATOM 1258 N N . ASP A 1 165 ? -20.129 -12.386 10.772 1.00 61.94 165 ASP A N 1
ATOM 1259 C CA . ASP A 1 165 ? -20.849 -11.091 10.731 1.00 61.94 165 ASP A CA 1
ATOM 1260 C C . ASP A 1 165 ? -20.704 -10.319 9.401 1.00 61.94 165 ASP A C 1
ATOM 1262 O O . ASP A 1 165 ? -19.901 -10.681 8.540 1.00 61.94 165 ASP A O 1
ATOM 1266 N N . GLU A 1 166 ? -21.480 -9.237 9.240 1.00 62.31 166 GLU A N 1
ATOM 1267 C CA . GLU A 1 166 ? -21.443 -8.348 8.066 1.00 62.31 166 GLU A CA 1
ATOM 1268 C C . GLU A 1 166 ? -20.052 -7.739 7.800 1.00 62.31 166 GLU A C 1
ATOM 1270 O O . GLU A 1 166 ? -19.386 -7.220 8.698 1.00 62.31 166 GLU A O 1
ATOM 1275 N N . ASN A 1 167 ? -19.654 -7.717 6.525 1.00 65.88 167 ASN A N 1
ATOM 1276 C CA . ASN A 1 167 ? -18.404 -7.115 6.059 1.00 65.88 167 ASN A CA 1
ATOM 1277 C C . ASN A 1 167 ? -18.391 -5.596 6.308 1.00 65.88 167 ASN A C 1
ATOM 1279 O O . ASN A 1 167 ? -19.319 -4.894 5.898 1.00 65.88 167 ASN A O 1
ATOM 1283 N N . LYS A 1 168 ? -17.318 -5.065 6.908 1.00 76.12 168 LYS A N 1
ATOM 1284 C CA . LYS A 1 168 ? -17.091 -3.614 7.020 1.00 76.12 168 LYS A CA 1
ATOM 1285 C C . LYS A 1 168 ? -16.011 -3.199 6.036 1.00 76.12 168 LYS A C 1
ATOM 1287 O O . LYS A 1 168 ? -14.899 -3.707 6.121 1.00 76.12 168 LYS A O 1
ATOM 1292 N N . CYS A 1 169 ? -16.336 -2.302 5.109 1.00 77.12 169 CYS A N 1
ATOM 1293 C CA . CYS A 1 169 ? -15.431 -1.884 4.041 1.00 77.12 169 CYS A CA 1
ATOM 1294 C C . CYS A 1 169 ? -15.207 -0.368 4.040 1.00 77.12 169 CYS A C 1
ATOM 1296 O O . CYS A 1 169 ? -16.135 0.389 4.328 1.00 77.12 169 CYS A O 1
ATOM 1298 N N . LEU A 1 170 ? -13.989 0.034 3.679 1.00 63.59 170 LEU A N 1
ATOM 1299 C CA . LEU A 1 170 ? -13.578 1.394 3.322 1.00 63.59 170 LEU A CA 1
ATOM 1300 C C . LEU A 1 170 ? -13.137 1.450 1.860 1.00 63.59 170 LEU A C 1
ATOM 1302 O O . LEU A 1 170 ? -12.630 0.412 1.363 1.00 63.59 170 LEU A O 1
#

Secondary structure (DSSP, 8-state):
----PPPPP---------TT-SS-SSBT-EEESS---PPPPPHHHHBS-S----SSTTGGGSPP-B-S-EEEEEEEEEEEEEETTGGGGEEEEEEEEPPTTS----------------EEE---TT-TTEEEEEEEEEEEE--GGGPPSS----EEEEEEEETTS--EE-

Sequence (170 aa):
MALSALPQPQALAQTASDFSNPCPTTKYEMSLINNATLDKLLPGDFLSSDKGWANNQQDLLVPPSFNGGINRNLSPLWRMRVTKQDAALLQVRYQLVAAQNGKLNPFNNITNPVSSGINVVSSCPEAVDTVVVEGGIKFQFQDLSNIRKGDHIGQFSVCVNRRDDENKCL

Radius of gyration: 23.89 Å; chains: 1; bounding box: 85×55×62 Å